Protein AF-A0A972DP31-F1 (afdb_monomer)

Nearest PDB structures (foldseek):
  1gxr-assembly1_B  TM=7.557E-01  e=7.280E-02  Homo sapiens
  7oya-assembly1_g2  TM=6.411E-01  e=2.269E-01  Danio rerio
  7oyc-assembly1_g2  TM=5.310E-01  e=2.575E-01  Xenopus laevis
  7klj-assembly1_A  TM=5.567E-01  e=7.073E-01  Homo sapiens
  9hcj-assembly1_T1  TM=4.764E-01  e=1.033E+00  Dictyostelium discoideum

Secondary structure (DSSP, 8-state):
-PPP----TTTTSPPB-SSS--B-TTS-B----S---B--S-EEEEEE-TTSSEEEEEETTEEEEEESSS-SB-EEESPTTSPPPHHHHS---S--EE-TTSS-EE-

pLDDT: mean 84.82, std 10.3, range [40.78, 95.5]

Solvent-accessible surface area (backbone atoms only — not comparable to full-atom values): 6586 Å² total; per-residue (Å²): 135,81,76,80,79,80,73,55,93,29,63,91,50,73,62,44,82,63,96,77,76,21,27,40,90,80,11,42,75,51,82,82,76,86,80,67,52,62,72,78,83,74,57,55,19,65,29,64,37,91,84,57,52,36,36,38,37,34,35,89,43,34,39,30,43,29,46,58,86,68,34,64,60,48,53,51,42,52,48,90,94,52,77,58,54,66,90,46,60,81,59,88,58,77,38,41,41,56,42,98,84,57,83,45,75,48,96

Foldseek 3Di:
DDDPPPDQCQCVPDQDDDPDFGADPNRHTDDDDDAAADDDPAFQEWEAFPVNQWIWTHHQLKIWIAGPVHRHYTDMPPPPPDDRDPVRNPDDDNYWYADPVNPDIRD

Mean predicted aligned error: 7.48 Å

Radius of gyration: 17.9 Å; Cα contacts (8 Å, |Δi|>4): 176; chains: 1; bounding box: 35×57×36 Å

Sequence (107 aa):
MTSPRRHQPGKDLRPSVGPGRPVLISGRFLTPAGRTALAQSYSWGMAIRADESTAVLLSRGAFQVISTAEPKAADRFPAFGQGTPKWLQDGTYMGCAFSPDSQKLDR

Structure (mmCIF, N/CA/C/O backbone):
data_AF-A0A972DP31-F1
#
_entry.id   AF-A0A972D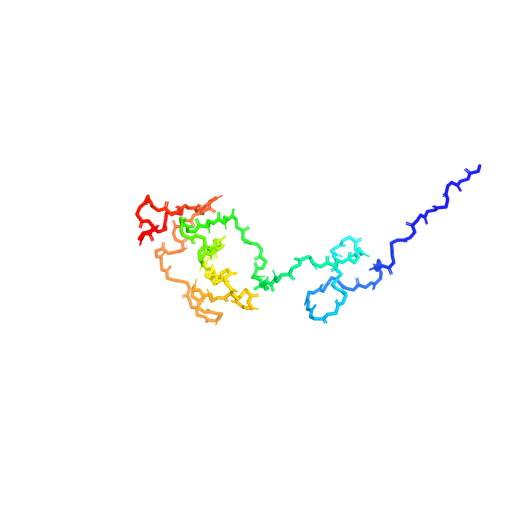P31-F1
#
loop_
_atom_site.group_PDB
_atom_site.id
_atom_site.type_symbol
_atom_site.label_atom_id
_atom_site.label_alt_id
_atom_site.label_comp_id
_atom_site.label_asym_id
_atom_site.label_entity_id
_atom_site.label_seq_id
_atom_site.pdbx_PDB_ins_code
_atom_site.Cartn_x
_atom_site.Cartn_y
_atom_site.Cartn_z
_atom_site.occupancy
_atom_site.B_iso_or_equiv
_atom_site.auth_seq_id
_atom_site.auth_comp_id
_atom_site.auth_asym_id
_atom_site.auth_atom_id
_atom_site.pdbx_PDB_model_num
ATOM 1 N N . MET A 1 1 ? 10.344 40.226 -21.721 1.00 40.78 1 MET A N 1
ATOM 2 C CA . MET A 1 1 ? 11.057 39.642 -20.564 1.00 40.78 1 MET A CA 1
ATOM 3 C C . MET A 1 1 ? 10.467 38.256 -20.308 1.00 40.78 1 MET A C 1
ATOM 5 O O . MET A 1 1 ? 9.397 38.144 -19.728 1.00 40.78 1 MET A O 1
ATOM 9 N N . THR A 1 2 ? 11.058 37.206 -20.880 1.00 47.50 2 THR A N 1
ATOM 10 C CA . THR A 1 2 ? 10.562 35.823 -20.758 1.00 47.50 2 THR A CA 1
ATOM 11 C C . THR A 1 2 ? 10.918 35.271 -19.384 1.00 47.50 2 THR A C 1
ATOM 13 O O . THR A 1 2 ? 12.096 35.205 -19.040 1.00 47.50 2 THR A O 1
ATOM 16 N N . SER A 1 3 ? 9.903 34.892 -18.604 1.00 51.06 3 SER A N 1
ATOM 17 C CA . SER A 1 3 ? 10.073 34.238 -17.302 1.00 51.06 3 SER A CA 1
ATOM 18 C C . SER A 1 3 ? 11.045 33.054 -17.435 1.00 51.06 3 SER A C 1
ATOM 20 O O . SER A 1 3 ? 10.886 32.262 -18.373 1.00 51.06 3 SER A O 1
ATOM 22 N N . PRO A 1 4 ? 12.069 32.919 -16.571 1.00 55.22 4 PRO A N 1
ATOM 23 C CA . PRO A 1 4 ? 13.005 31.812 -16.677 1.00 55.22 4 PRO A CA 1
ATOM 24 C C . PRO A 1 4 ? 12.214 30.518 -16.493 1.00 55.22 4 PRO A C 1
ATOM 26 O O . PRO A 1 4 ? 11.575 30.309 -15.459 1.00 55.22 4 PRO A O 1
ATOM 29 N N . ARG A 1 5 ? 12.213 29.656 -17.519 1.00 60.62 5 ARG A N 1
ATOM 30 C CA . ARG A 1 5 ? 11.592 28.330 -17.438 1.00 60.62 5 ARG A CA 1
ATOM 31 C C . ARG A 1 5 ? 12.236 27.601 -16.263 1.00 60.62 5 ARG A C 1
ATOM 33 O O . ARG A 1 5 ? 13.380 27.169 -16.368 1.00 60.62 5 ARG A O 1
ATOM 40 N N . ARG A 1 6 ? 11.525 27.499 -15.134 1.00 62.69 6 ARG A N 1
ATOM 41 C CA . ARG A 1 6 ? 11.984 26.732 -13.971 1.00 62.69 6 ARG A CA 1
ATOM 42 C C . ARG A 1 6 ? 12.152 25.292 -14.418 1.00 62.69 6 ARG A C 1
ATOM 44 O O . ARG A 1 6 ? 11.174 24.580 -14.636 1.00 62.69 6 ARG A O 1
ATOM 51 N N . HIS A 1 7 ? 13.396 24.886 -14.599 1.00 61.88 7 HIS A N 1
ATOM 52 C CA . HIS A 1 7 ? 13.700 23.514 -14.922 1.00 61.88 7 HIS A CA 1
ATOM 53 C C . HIS A 1 7 ? 13.473 22.652 -13.690 1.00 61.88 7 HIS A C 1
ATOM 55 O O . HIS A 1 7 ? 13.935 22.995 -12.603 1.00 61.88 7 HIS A O 1
ATOM 61 N N . GLN A 1 8 ? 12.729 21.558 -13.838 1.00 72.38 8 GLN A N 1
ATOM 62 C CA . GLN A 1 8 ? 12.558 20.624 -12.736 1.00 72.38 8 GLN A CA 1
ATOM 63 C C . GLN A 1 8 ? 13.883 19.889 -12.495 1.00 72.38 8 GLN A C 1
ATOM 65 O O . GLN A 1 8 ? 14.417 19.319 -13.448 1.00 72.38 8 GLN A O 1
ATOM 70 N N . PRO A 1 9 ? 14.408 19.882 -11.254 1.00 79.94 9 PRO A N 1
ATOM 71 C CA . PRO A 1 9 ? 15.744 19.361 -10.957 1.00 79.94 9 PRO A CA 1
ATOM 72 C C . PRO A 1 9 ? 15.988 17.906 -11.374 1.00 79.94 9 PRO A C 1
ATOM 74 O O . PRO A 1 9 ? 17.129 17.532 -11.609 1.00 79.94 9 PRO A O 1
ATOM 77 N N . GLY A 1 10 ? 14.939 17.084 -11.442 1.00 83.38 10 GLY A N 1
ATOM 78 C CA . GLY A 1 10 ? 15.033 15.669 -11.790 1.00 83.38 10 GLY A CA 1
ATOM 79 C C . GLY A 1 10 ? 14.432 15.306 -13.145 1.00 83.38 10 GLY A C 1
ATOM 80 O O . GLY A 1 10 ? 14.083 14.148 -13.325 1.00 83.38 10 GLY A O 1
ATOM 81 N N . LYS A 1 11 ? 14.251 16.246 -14.084 1.00 83.31 11 LYS A N 1
ATOM 82 C CA . LYS A 1 11 ? 13.591 15.948 -15.375 1.00 83.31 11 LYS A CA 1
ATOM 83 C C . LYS A 1 11 ? 14.310 14.851 -16.196 1.00 83.31 11 LYS A C 1
ATOM 85 O O . LYS A 1 11 ? 13.653 14.149 -16.952 1.00 83.31 11 LYS A O 1
ATOM 90 N N . ASP A 1 12 ? 15.642 14.749 -16.093 1.00 89.06 12 ASP A N 1
ATOM 91 C CA . ASP A 1 12 ? 16.473 13.767 -16.816 1.00 89.06 12 ASP A CA 1
ATOM 92 C C . ASP A 1 12 ? 16.684 12.499 -15.975 1.00 89.06 12 ASP A C 1
ATOM 94 O O . ASP A 1 12 ? 17.318 11.543 -16.420 1.00 89.06 12 ASP A O 1
ATOM 98 N N . LEU A 1 13 ? 16.173 12.486 -14.740 1.00 88.69 13 LEU A N 1
ATOM 99 C CA . LEU A 1 13 ? 16.255 11.342 -13.849 1.00 88.69 13 LEU A CA 1
ATOM 100 C C . LEU A 1 13 ? 15.070 10.412 -14.091 1.00 88.69 13 LEU A C 1
ATOM 102 O O . LEU A 1 13 ? 13.942 10.839 -14.342 1.00 88.69 13 LEU A O 1
ATOM 106 N N . ARG A 1 14 ? 15.322 9.108 -13.972 1.00 89.44 14 ARG A N 1
ATOM 107 C CA . ARG A 1 14 ? 14.256 8.108 -14.030 1.00 89.44 14 ARG A CA 1
ATOM 108 C C . ARG A 1 14 ? 13.405 8.174 -12.757 1.00 89.44 14 ARG A C 1
ATOM 110 O O . ARG A 1 14 ? 13.978 8.335 -11.675 1.00 89.44 14 ARG A O 1
ATOM 117 N N . PRO A 1 15 ? 12.075 7.991 -12.862 1.00 88.94 15 PRO A N 1
ATOM 118 C CA . PRO A 1 15 ? 11.227 7.816 -11.693 1.00 88.94 15 PRO A CA 1
ATOM 119 C C . PRO A 1 15 ? 11.752 6.676 -10.826 1.00 88.94 15 PRO A C 1
ATOM 121 O O . PRO A 1 15 ? 12.095 5.606 -11.333 1.00 88.94 15 PRO A O 1
ATOM 124 N N . SER A 1 16 ? 11.846 6.918 -9.526 1.00 87.62 16 SER A N 1
ATOM 125 C CA . SER A 1 16 ? 12.445 5.974 -8.591 1.00 87.62 16 SER A CA 1
ATOM 126 C C . SER A 1 16 ? 11.841 6.119 -7.205 1.00 87.62 16 SER A C 1
ATOM 128 O O . SER A 1 16 ? 11.471 7.212 -6.767 1.00 87.62 16 SER A O 1
ATOM 130 N N . VAL A 1 17 ? 11.745 4.987 -6.515 1.00 80.75 17 VAL A N 1
ATOM 131 C CA . VAL A 1 17 ? 11.246 4.886 -5.148 1.00 80.75 17 VAL A CA 1
ATOM 132 C C . VAL A 1 17 ? 12.219 4.001 -4.370 1.00 80.75 17 VAL A C 1
ATOM 134 O O . VAL A 1 17 ? 12.593 2.935 -4.851 1.00 80.75 17 VAL A O 1
ATOM 137 N N . GLY A 1 18 ? 12.671 4.457 -3.202 1.00 72.62 18 GLY A N 1
ATOM 138 C CA . GLY A 1 18 ? 13.660 3.749 -2.391 1.00 72.62 18 GLY A CA 1
ATOM 139 C C . GLY A 1 18 ? 14.321 4.651 -1.343 1.00 72.62 18 GLY A C 1
ATOM 140 O O . GLY A 1 18 ? 14.028 5.851 -1.303 1.00 72.62 18 GLY A O 1
ATOM 141 N N . PRO A 1 19 ? 15.201 4.093 -0.492 1.00 64.38 19 PRO A N 1
ATOM 142 C CA . PRO A 1 19 ? 15.963 4.875 0.477 1.00 64.38 19 PRO A CA 1
ATOM 143 C C . PRO A 1 19 ? 16.830 5.912 -0.255 1.00 64.38 19 PRO A C 1
ATOM 145 O 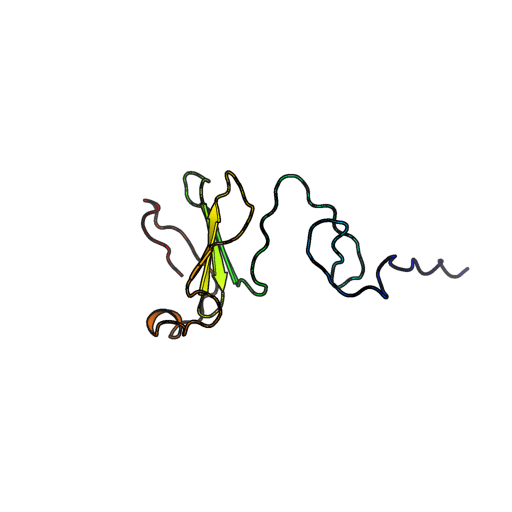O . PRO A 1 1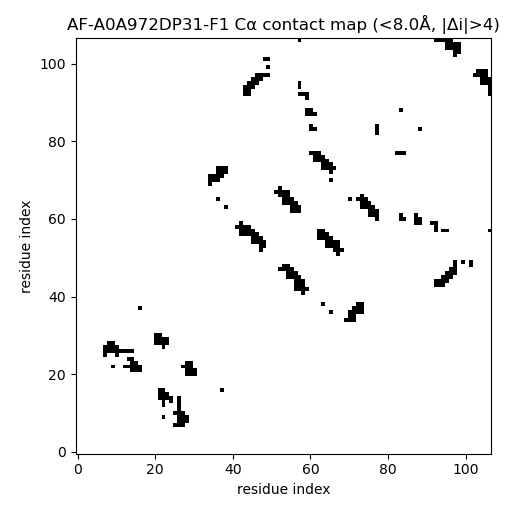9 ? 17.623 5.563 -1.126 1.00 64.38 19 PRO A O 1
ATOM 148 N N . GLY A 1 20 ? 16.643 7.198 0.060 1.00 76.44 20 GLY A N 1
ATOM 149 C CA . GLY A 1 20 ? 17.324 8.312 -0.605 1.00 76.44 20 GLY A CA 1
ATOM 150 C C . GLY A 1 20 ? 16.366 9.433 -1.005 1.00 76.44 20 GLY A C 1
ATOM 151 O O . GLY A 1 20 ? 15.522 9.846 -0.213 1.00 76.44 20 GLY A O 1
ATOM 152 N N . ARG A 1 21 ? 16.515 9.946 -2.232 1.00 84.81 21 ARG A N 1
ATOM 153 C CA . ARG A 1 21 ? 15.722 11.061 -2.774 1.00 84.81 21 ARG A CA 1
ATOM 154 C C . ARG A 1 21 ? 14.796 10.563 -3.899 1.00 84.81 21 ARG A C 1
ATOM 156 O O . ARG A 1 21 ? 15.195 10.646 -5.061 1.00 84.81 21 ARG A O 1
ATOM 163 N N . PRO A 1 22 ? 13.603 10.018 -3.579 1.00 89.00 22 PRO A N 1
ATOM 164 C CA . PRO A 1 22 ? 12.677 9.506 -4.582 1.00 89.00 22 PRO A CA 1
ATOM 165 C C . PRO A 1 22 ? 12.342 10.552 -5.646 1.00 89.00 22 PRO A C 1
ATOM 167 O O . PRO A 1 22 ? 12.205 11.743 -5.344 1.00 89.00 22 PRO A O 1
ATOM 170 N N . VAL A 1 23 ? 12.185 10.090 -6.885 1.00 90.56 23 VAL A N 1
ATOM 171 C CA . VAL A 1 23 ? 11.888 10.923 -8.055 1.00 90.56 23 VAL A CA 1
ATOM 172 C C . VAL A 1 23 ? 10.499 10.570 -8.571 1.00 90.56 23 VAL A C 1
ATOM 174 O O . VAL A 1 23 ? 10.245 9.444 -8.997 1.00 90.56 23 VAL A O 1
ATOM 177 N N . LEU A 1 24 ? 9.590 11.541 -8.547 1.00 88.62 24 LEU A N 1
ATOM 178 C CA . LEU A 1 24 ? 8.255 11.408 -9.126 1.00 88.62 24 LEU A CA 1
ATOM 179 C C . LEU A 1 24 ? 8.320 11.416 -10.657 1.00 88.62 24 LEU A C 1
ATOM 181 O O . LEU A 1 24 ? 9.248 11.969 -11.242 1.00 88.62 24 LEU A O 1
ATOM 185 N N . ILE A 1 25 ? 7.264 10.920 -11.311 1.00 87.81 25 ILE A N 1
ATOM 186 C CA . ILE A 1 25 ? 7.105 10.977 -12.780 1.00 87.81 25 ILE A CA 1
ATOM 187 C C . ILE A 1 25 ? 7.270 12.406 -13.317 1.00 87.81 25 ILE A C 1
ATOM 189 O O . ILE A 1 25 ? 7.785 12.611 -14.409 1.00 87.81 25 ILE A O 1
ATOM 193 N N . SER A 1 26 ? 6.900 13.413 -12.526 1.00 88.62 26 SER A N 1
ATOM 194 C CA . SER A 1 26 ? 7.098 14.815 -12.884 1.00 88.62 26 SER A CA 1
ATOM 195 C C . SER A 1 26 ? 8.532 15.328 -12.654 1.00 88.62 26 SER A C 1
ATOM 197 O O . SER A 1 26 ? 8.690 16.527 -12.465 1.00 88.62 26 SER A O 1
ATOM 199 N N . GLY A 1 27 ? 9.548 14.482 -12.467 1.00 89.50 27 GLY A N 1
ATOM 200 C CA . GLY A 1 27 ? 10.927 14.899 -12.156 1.00 89.50 27 GLY A CA 1
ATOM 201 C C . GLY A 1 27 ? 11.098 15.691 -10.847 1.00 89.50 27 GLY A C 1
ATOM 202 O O . GLY A 1 27 ? 12.131 16.328 -10.632 1.00 89.50 27 GLY A O 1
ATOM 203 N N . ARG A 1 28 ? 10.078 15.709 -9.976 1.00 90.25 28 ARG A N 1
ATOM 204 C CA . ARG A 1 28 ? 10.128 16.349 -8.652 1.00 90.25 28 ARG A CA 1
ATOM 205 C C . ARG A 1 28 ? 10.645 15.351 -7.631 1.00 90.25 28 ARG A C 1
ATOM 207 O O . ARG A 1 28 ? 10.319 14.170 -7.705 1.00 90.25 28 ARG A O 1
ATOM 214 N N . PHE A 1 29 ? 11.391 15.849 -6.655 1.00 90.25 29 PHE A N 1
ATOM 215 C CA . PHE A 1 29 ? 11.808 15.039 -5.522 1.00 90.25 29 PHE A CA 1
ATOM 216 C C . PHE A 1 29 ? 10.693 14.930 -4.489 1.00 90.25 29 PHE A C 1
ATOM 218 O O . PHE A 1 29 ? 9.976 15.901 -4.240 1.00 90.25 29 PHE A O 1
ATOM 225 N N . LEU A 1 30 ? 10.578 13.753 -3.885 1.00 85.69 30 LEU A N 1
ATOM 226 C CA . LEU A 1 30 ? 9.694 13.490 -2.759 1.00 85.69 30 LEU A CA 1
ATOM 227 C C . LEU A 1 30 ? 10.534 13.355 -1.487 1.00 85.69 30 LEU A C 1
ATOM 229 O O . LEU A 1 30 ? 11.499 12.596 -1.462 1.00 85.69 30 LEU A O 1
ATOM 233 N N . THR A 1 31 ? 10.127 14.051 -0.429 1.00 86.19 31 THR A N 1
ATOM 234 C CA . THR A 1 31 ? 10.605 13.804 0.935 1.00 86.19 31 THR A CA 1
ATOM 235 C C . THR A 1 31 ? 9.415 13.287 1.733 1.00 86.19 31 THR A C 1
ATOM 237 O O . THR A 1 31 ? 8.545 14.087 2.082 1.00 86.19 31 THR A O 1
ATOM 240 N N . PRO A 1 32 ? 9.310 11.971 1.968 1.00 81.69 32 PRO A N 1
ATOM 241 C CA . PRO A 1 32 ? 8.201 11.438 2.738 1.00 81.69 32 PRO A CA 1
ATOM 242 C C . PRO A 1 32 ? 8.238 11.941 4.183 1.00 81.69 32 PRO A C 1
ATOM 244 O O . PRO A 1 32 ? 9.304 12.023 4.791 1.00 81.69 32 PRO A O 1
ATOM 247 N N . ALA A 1 33 ? 7.071 12.272 4.729 1.00 83.75 33 ALA A N 1
ATOM 248 C CA . ALA A 1 33 ? 6.924 12.582 6.143 1.00 83.75 33 ALA A CA 1
ATOM 249 C C . ALA A 1 33 ? 6.617 11.297 6.924 1.00 83.75 33 ALA A C 1
ATOM 251 O O . ALA A 1 33 ? 5.780 10.497 6.506 1.00 83.75 33 ALA A O 1
ATOM 252 N N . GLY A 1 34 ? 7.270 11.115 8.071 1.00 85.94 34 GLY A N 1
ATOM 253 C CA . GLY A 1 34 ? 7.043 9.960 8.936 1.00 85.94 34 GLY A CA 1
ATOM 254 C C . GLY A 1 34 ? 7.574 8.649 8.353 1.00 85.94 34 GLY A C 1
ATOM 255 O O . GLY A 1 34 ? 8.662 8.594 7.782 1.00 85.94 34 GLY A O 1
ATOM 256 N N . ARG A 1 35 ? 6.814 7.571 8.563 1.00 84.62 35 ARG A N 1
ATOM 257 C CA . ARG A 1 35 ? 7.169 6.206 8.156 1.00 84.62 35 ARG A CA 1
ATOM 258 C C . ARG A 1 35 ? 6.382 5.827 6.908 1.00 84.62 35 ARG A C 1
ATOM 260 O O . ARG A 1 35 ? 5.188 6.098 6.835 1.00 84.62 35 ARG A O 1
ATOM 267 N N . THR A 1 36 ? 7.037 5.171 5.955 1.00 84.62 36 THR A N 1
ATOM 268 C CA . THR A 1 36 ? 6.427 4.801 4.673 1.00 84.62 36 THR A CA 1
ATOM 269 C C . THR A 1 36 ? 6.696 3.356 4.301 1.00 84.62 36 THR A C 1
ATOM 271 O O . THR A 1 36 ? 7.852 2.939 4.302 1.00 84.62 36 THR A O 1
ATOM 274 N N . ALA A 1 37 ? 5.655 2.654 3.858 1.00 85.88 37 ALA A N 1
ATOM 275 C CA . ALA A 1 37 ? 5.782 1.368 3.184 1.00 85.88 37 ALA A CA 1
ATOM 276 C C . ALA A 1 37 ? 5.806 1.556 1.664 1.00 85.88 37 ALA A C 1
ATOM 278 O O . ALA A 1 37 ? 5.106 2.410 1.115 1.00 85.88 37 ALA A O 1
ATOM 279 N N . LEU A 1 38 ? 6.583 0.717 0.981 1.00 84.75 38 LEU A N 1
ATOM 280 C CA . LEU A 1 38 ? 6.478 0.573 -0.466 1.00 84.75 38 LEU A CA 1
ATOM 281 C C . LEU A 1 38 ? 5.354 -0.404 -0.800 1.00 84.75 38 LEU A C 1
ATOM 283 O O . LEU A 1 38 ? 5.243 -1.463 -0.185 1.00 84.75 38 LEU A O 1
ATOM 287 N N . ALA A 1 39 ? 4.550 -0.046 -1.795 1.00 86.56 39 ALA A N 1
ATOM 288 C CA . ALA A 1 39 ? 3.461 -0.866 -2.297 1.00 86.56 39 ALA A CA 1
ATOM 289 C C . ALA A 1 39 ? 3.549 -1.000 -3.818 1.00 86.56 39 ALA A C 1
ATOM 291 O O . ALA A 1 39 ? 4.099 -0.139 -4.511 1.00 86.56 39 ALA A O 1
ATOM 292 N N . GLN A 1 40 ? 2.969 -2.074 -4.345 1.00 84.56 40 GLN A N 1
ATOM 293 C CA . GLN A 1 40 ? 2.784 -2.261 -5.776 1.00 84.56 40 GLN A CA 1
ATOM 294 C C . GLN A 1 40 ? 2.009 -1.076 -6.376 1.00 84.56 40 GLN A C 1
ATOM 296 O O . GLN A 1 40 ? 1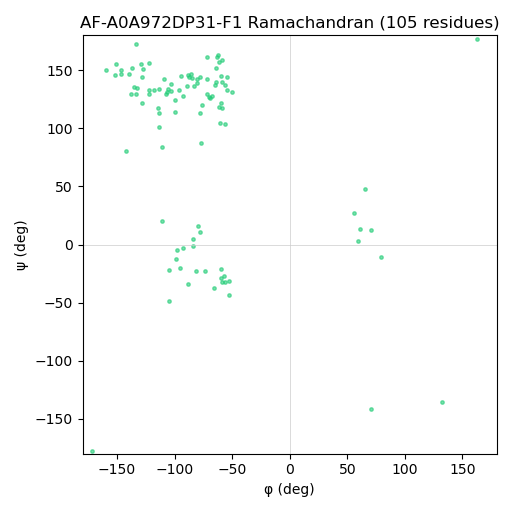.000 -0.622 -5.827 1.00 84.56 40 GLN A O 1
ATOM 301 N N . SER A 1 41 ? 2.457 -0.606 -7.540 1.00 80.94 41 SER A N 1
ATOM 302 C CA . SER A 1 41 ? 1.722 0.379 -8.334 1.00 80.94 41 SER A CA 1
ATOM 303 C C . SER A 1 41 ? 0.352 -0.155 -8.779 1.00 80.94 41 SER A C 1
ATOM 305 O O . SER A 1 41 ? 0.155 -1.366 -8.898 1.00 80.94 41 SER A O 1
ATOM 307 N N . TYR A 1 42 ? -0.569 0.767 -9.082 1.00 82.94 42 TYR A N 1
ATOM 308 C CA . TYR A 1 42 ? -1.933 0.487 -9.561 1.00 82.94 42 TYR A CA 1
ATOM 309 C C . TYR A 1 42 ? -2.843 -0.229 -8.547 1.00 82.94 42 TYR A C 1
ATOM 311 O O . TYR A 1 42 ? -3.538 -1.187 -8.882 1.00 82.94 42 TYR A O 1
ATOM 319 N N . SER A 1 43 ? -2.864 0.268 -7.309 1.00 88.44 43 SER A N 1
ATOM 320 C CA . SER A 1 43 ? -3.947 -0.045 -6.367 1.00 88.44 43 SER A CA 1
ATOM 321 C C . SER A 1 43 ? -5.167 0.838 -6.666 1.00 88.44 43 SER A C 1
ATOM 323 O O . SER A 1 43 ? -5.010 2.023 -6.959 1.00 88.44 43 SER A O 1
ATOM 325 N N . TRP A 1 44 ? -6.366 0.262 -6.609 1.00 87.69 44 TRP A N 1
ATOM 326 C CA . TRP A 1 44 ? -7.645 0.933 -6.875 1.00 87.69 44 TRP A CA 1
ATOM 327 C C . TRP A 1 44 ? -8.440 1.240 -5.608 1.00 87.69 44 TRP A C 1
ATOM 329 O O . TRP A 1 44 ? -9.268 2.142 -5.617 1.00 87.69 44 TRP A O 1
ATOM 339 N N . GLY A 1 45 ? -8.167 0.527 -4.515 1.00 91.00 45 GLY A N 1
ATOM 340 C CA . GLY A 1 45 ? -8.818 0.740 -3.228 1.00 91.00 45 GLY A CA 1
ATOM 341 C C . GLY A 1 45 ? -7.825 0.697 -2.077 1.00 91.00 45 GLY A C 1
ATOM 342 O O . GLY A 1 45 ? -6.804 0.011 -2.154 1.00 91.00 45 GLY A O 1
ATOM 343 N N . MET A 1 46 ? -8.155 1.419 -1.010 1.00 94.38 46 MET A N 1
ATOM 344 C CA . MET A 1 46 ? -7.488 1.325 0.281 1.00 94.38 46 MET A CA 1
ATOM 345 C C . MET A 1 46 ? -8.539 1.294 1.386 1.00 94.38 46 MET A C 1
ATOM 347 O O . MET A 1 46 ? -9.456 2.112 1.373 1.00 94.38 46 MET A O 1
ATOM 351 N N . ALA A 1 47 ? -8.367 0.396 2.349 1.00 95.50 47 ALA A N 1
ATOM 352 C CA . ALA A 1 47 ? -9.152 0.356 3.575 1.00 95.50 47 ALA A CA 1
ATOM 353 C C . ALA A 1 47 ? -8.213 0.317 4.782 1.00 95.50 47 ALA A C 1
ATOM 355 O O . ALA A 1 47 ? -7.158 -0.316 4.731 1.00 95.50 47 ALA A O 1
ATOM 356 N N . ILE A 1 48 ? -8.602 0.978 5.868 1.00 94.19 48 ILE A N 1
ATOM 357 C CA . ILE A 1 48 ? -7.906 0.923 7.157 1.00 94.19 48 ILE A CA 1
ATOM 358 C C . ILE A 1 48 ? -8.839 0.223 8.140 1.00 94.19 48 ILE A C 1
ATOM 360 O O . ILE A 1 48 ? -10.039 0.500 8.166 1.00 94.19 48 ILE A O 1
ATOM 364 N N . ARG A 1 49 ? -8.294 -0.723 8.903 1.00 94.50 49 ARG A N 1
ATOM 365 C CA . ARG A 1 49 ? -9.030 -1.452 9.935 1.00 94.50 49 ARG A CA 1
ATOM 366 C C . ARG A 1 49 ? -9.482 -0.489 11.035 1.00 94.50 49 ARG A C 1
ATOM 368 O O . ARG A 1 49 ? -8.806 0.501 11.288 1.00 94.50 49 ARG A O 1
ATOM 375 N N . ALA A 1 50 ? -10.588 -0.783 11.718 1.00 93.75 50 ALA A N 1
ATOM 376 C CA . ALA A 1 50 ? -11.134 0.107 12.750 1.00 93.75 50 ALA A CA 1
ATOM 377 C C . ALA A 1 50 ? -10.163 0.389 13.916 1.00 93.75 50 ALA A C 1
ATOM 379 O O . ALA A 1 50 ? -10.228 1.452 14.520 1.00 93.75 50 ALA A O 1
ATOM 380 N N . ASP A 1 51 ? -9.258 -0.548 14.215 1.00 94.44 51 ASP A N 1
ATOM 381 C CA . ASP A 1 51 ? -8.201 -0.399 15.227 1.00 94.44 51 ASP A CA 1
ATOM 382 C C . ASP A 1 51 ? -6.943 0.322 14.707 1.00 94.44 51 ASP A C 1
ATOM 384 O O . ASP A 1 51 ? -5.928 0.375 15.397 1.00 94.44 51 ASP A O 1
ATOM 388 N N . GLU A 1 52 ? -6.990 0.807 13.464 1.00 93.75 52 GLU A N 1
ATOM 389 C CA . GLU A 1 52 ? -5.921 1.491 12.738 1.00 93.75 52 GLU A CA 1
ATOM 390 C C . GLU A 1 52 ? -4.633 0.684 12.559 1.00 93.75 52 GLU A C 1
ATOM 392 O O . GLU A 1 52 ? -3.692 1.189 11.958 1.00 93.75 52 GLU A O 1
ATOM 397 N N . SER A 1 53 ? -4.573 -0.573 13.006 1.00 93.50 53 SER A N 1
ATOM 398 C CA . SER A 1 53 ? -3.355 -1.396 13.017 1.00 93.50 53 SER A CA 1
ATOM 399 C C . SER A 1 53 ? -2.938 -1.886 11.630 1.00 93.50 53 SER A C 1
ATOM 401 O O . SER A 1 53 ? -1.779 -2.237 11.399 1.00 93.50 53 SER A O 1
ATOM 403 N N . THR A 1 54 ? -3.902 -1.939 10.710 1.00 94.12 54 THR A N 1
ATOM 404 C CA . THR A 1 54 ? -3.766 -2.596 9.414 1.00 94.12 54 THR A CA 1
ATOM 405 C C . THR A 1 54 ? -4.382 -1.742 8.318 1.00 94.12 54 THR A C 1
ATOM 407 O O . THR A 1 54 ? -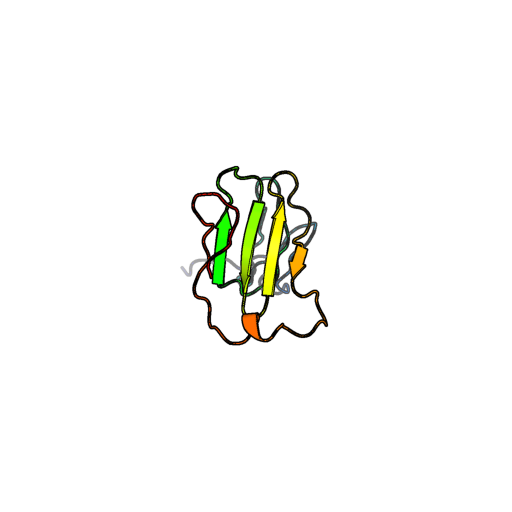5.543 -1.344 8.408 1.00 94.12 54 THR A O 1
ATOM 410 N N . ALA A 1 55 ? -3.625 -1.519 7.250 1.00 94.88 55 ALA A N 1
ATOM 411 C CA . ALA A 1 55 ? -4.132 -1.005 5.988 1.00 94.88 55 ALA A CA 1
ATOM 412 C C . ALA A 1 55 ? -4.107 -2.116 4.933 1.00 94.88 55 ALA A C 1
ATOM 414 O O . ALA A 1 55 ? -3.171 -2.914 4.882 1.00 94.88 55 ALA A O 1
ATOM 415 N N . VAL A 1 56 ? -5.120 -2.157 4.074 1.00 95.06 56 VAL A N 1
ATOM 416 C CA . VAL A 1 56 ? -5.153 -3.036 2.906 1.00 95.06 56 VAL A CA 1
ATOM 417 C C . VAL A 1 56 ? -5.223 -2.194 1.649 1.00 95.06 56 VAL A C 1
ATOM 419 O O . VAL A 1 56 ? -6.031 -1.273 1.564 1.00 95.06 56 VAL A O 1
ATOM 422 N N . LEU A 1 57 ? -4.388 -2.528 0.670 1.00 94.19 57 LEU A N 1
ATOM 423 C CA . LEU A 1 57 ? -4.454 -1.995 -0.684 1.00 94.19 57 LEU A CA 1
ATOM 424 C C . LEU A 1 57 ? -4.965 -3.077 -1.624 1.00 94.19 57 LEU A C 1
ATOM 426 O O . LEU A 1 57 ? -4.421 -4.182 -1.655 1.00 94.19 57 LEU A O 1
ATOM 430 N N . LEU A 1 58 ? -5.972 -2.751 -2.424 1.00 92.19 58 LEU A N 1
ATOM 431 C CA . LEU A 1 58 ? -6.542 -3.663 -3.404 1.00 92.19 58 LEU A CA 1
ATOM 432 C C . LEU A 1 58 ? -6.105 -3.277 -4.816 1.00 92.19 58 LEU A C 1
ATOM 434 O O . LEU A 1 58 ? -6.178 -2.115 -5.208 1.00 92.19 58 LEU A O 1
ATOM 438 N N . SER A 1 59 ? -5.682 -4.267 -5.592 1.00 89.44 59 SER A N 1
ATOM 439 C CA . SER A 1 59 ? -5.316 -4.146 -7.004 1.00 89.44 59 SER A CA 1
ATOM 440 C C . SER A 1 59 ? -5.962 -5.276 -7.806 1.00 89.44 59 SER A C 1
ATOM 442 O O . SER A 1 59 ? -6.546 -6.207 -7.242 1.00 89.44 59 SER A O 1
ATOM 444 N N . ARG A 1 60 ? -5.855 -5.236 -9.138 1.00 86.50 60 ARG A N 1
ATOM 445 C CA . ARG A 1 60 ? -6.359 -6.334 -9.971 1.00 86.50 60 ARG A CA 1
ATOM 446 C C . ARG A 1 60 ? -5.681 -7.646 -9.593 1.00 86.50 60 ARG A C 1
ATOM 448 O O . ARG A 1 60 ? -4.475 -7.798 -9.779 1.00 86.50 60 ARG A O 1
ATOM 455 N N . GLY A 1 61 ? -6.464 -8.612 -9.128 1.00 87.94 61 GLY A N 1
ATOM 456 C CA . GLY A 1 61 ? -5.956 -9.954 -8.882 1.00 87.94 61 GLY A CA 1
ATOM 457 C C . GLY A 1 61 ? -5.002 -10.078 -7.689 1.00 87.94 61 GLY A C 1
ATOM 458 O O . GLY A 1 61 ? -4.328 -11.104 -7.583 1.00 87.94 61 GLY A O 1
ATOM 459 N N . ALA A 1 62 ? -4.900 -9.057 -6.830 1.00 90.62 62 ALA A N 1
ATOM 460 C CA . ALA A 1 62 ? -4.069 -9.092 -5.631 1.00 90.62 62 ALA A CA 1
ATOM 461 C C . ALA A 1 62 ? -4.492 -8.044 -4.598 1.00 90.62 62 ALA A C 1
ATOM 463 O O . ALA A 1 62 ? -4.919 -6.945 -4.953 1.00 90.62 62 ALA A O 1
ATOM 464 N N . PHE A 1 63 ? -4.269 -8.343 -3.325 1.00 92.44 63 PHE A N 1
ATOM 465 C CA . PHE A 1 63 ? -4.294 -7.360 -2.248 1.00 92.44 63 PHE A CA 1
ATOM 466 C C . PHE A 1 63 ? -2.961 -7.355 -1.504 1.00 92.44 63 PHE A C 1
ATOM 468 O O . PHE A 1 63 ? -2.203 -8.324 -1.531 1.00 92.44 63 PHE A O 1
ATOM 475 N N . GLN A 1 64 ? -2.665 -6.230 -0.872 1.00 94.06 64 GLN A N 1
ATOM 476 C CA . GLN A 1 64 ? -1.482 -6.022 -0.054 1.00 94.06 64 GLN A CA 1
ATOM 477 C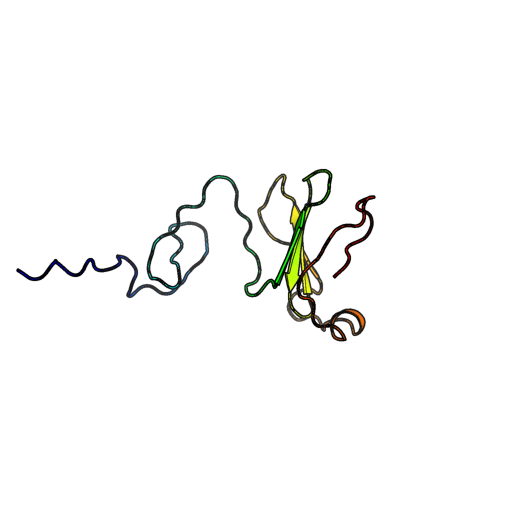 C . GLN A 1 64 ? -1.919 -5.621 1.349 1.00 94.06 64 GLN A C 1
ATOM 479 O O . GLN A 1 64 ? -2.722 -4.703 1.488 1.00 94.06 64 GLN A O 1
ATOM 484 N N . VAL A 1 65 ? -1.386 -6.284 2.366 1.00 93.88 65 VAL A N 1
ATOM 485 C CA . VAL A 1 65 ? -1.638 -6.002 3.780 1.00 93.88 65 VAL A CA 1
ATOM 486 C C . VAL A 1 65 ? -0.432 -5.262 4.348 1.00 93.88 65 VAL A C 1
ATOM 488 O O . VAL A 1 65 ? 0.711 -5.646 4.116 1.00 93.88 65 VAL A O 1
ATOM 491 N N . ILE A 1 66 ? -0.679 -4.170 5.062 1.00 94.19 66 ILE A N 1
ATOM 492 C CA . ILE A 1 66 ? 0.353 -3.299 5.622 1.00 94.19 66 ILE A CA 1
ATOM 493 C C . ILE A 1 66 ? 0.064 -3.110 7.107 1.00 94.19 66 ILE A C 1
ATOM 495 O O . ILE A 1 66 ? -0.989 -2.586 7.469 1.00 94.19 66 ILE A O 1
ATOM 499 N N . SER A 1 67 ? 1.020 -3.476 7.962 1.00 92.88 67 SER A N 1
ATOM 500 C CA . SER A 1 67 ? 1.017 -3.042 9.362 1.00 92.88 67 SER A CA 1
ATOM 501 C C . SER A 1 67 ? 1.305 -1.543 9.433 1.00 92.88 67 SER A C 1
ATOM 503 O O . SER A 1 67 ? 2.314 -1.068 8.907 1.00 92.88 67 SER A O 1
ATOM 505 N N . THR A 1 68 ? 0.434 -0.783 10.088 1.00 92.06 68 THR A N 1
ATOM 506 C CA . THR A 1 68 ? 0.600 0.672 10.256 1.00 92.06 68 THR A CA 1
ATOM 507 C C . THR A 1 68 ? 1.545 1.015 11.408 1.00 92.06 68 THR A C 1
ATOM 509 O O . THR A 1 68 ? 2.152 2.090 11.418 1.00 92.06 68 THR A O 1
ATOM 512 N N . ALA A 1 69 ? 1.716 0.088 12.358 1.00 89.00 69 ALA A N 1
ATOM 513 C CA . ALA A 1 69 ? 2.631 0.239 13.480 1.00 89.00 69 ALA A CA 1
ATOM 514 C C . ALA A 1 69 ? 4.087 0.274 13.007 1.00 89.00 69 ALA A C 1
ATOM 516 O O . ALA A 1 69 ? 4.867 1.059 13.535 1.00 89.00 69 ALA A O 1
ATOM 517 N N . GLU A 1 70 ? 4.448 -0.514 11.990 1.00 84.69 70 GLU A N 1
ATOM 518 C CA . GLU A 1 70 ? 5.767 -0.501 11.348 1.00 84.69 70 GLU A CA 1
ATOM 519 C C . GLU A 1 70 ? 5.644 -0.718 9.831 1.00 84.69 70 GLU A C 1
ATOM 521 O O . GLU A 1 70 ? 5.870 -1.824 9.332 1.00 84.69 70 GLU A O 1
ATOM 526 N N . PRO A 1 71 ? 5.316 0.334 9.064 1.00 81.38 71 PRO A N 1
ATOM 527 C CA . PRO A 1 71 ? 5.092 0.210 7.633 1.00 81.38 71 PRO A CA 1
ATOM 528 C C . PRO A 1 71 ? 6.447 0.099 6.923 1.00 81.38 71 PRO A C 1
ATOM 530 O O . PRO A 1 71 ? 7.040 1.104 6.542 1.00 81.38 71 PRO A O 1
ATOM 533 N N . LYS A 1 72 ? 6.973 -1.125 6.804 1.00 75.25 72 LYS A N 1
ATOM 534 C CA . LYS A 1 72 ? 8.262 -1.428 6.150 1.00 75.25 72 LYS A CA 1
ATOM 535 C C . LYS A 1 72 ? 8.075 -2.063 4.773 1.00 75.25 72 LYS A C 1
ATOM 537 O O . LYS A 1 72 ? 8.676 -1.610 3.802 1.00 75.25 72 LYS A O 1
ATOM 542 N N . ALA A 1 73 ? 7.224 -3.080 4.679 1.00 78.62 73 ALA A N 1
ATOM 543 C CA . ALA A 1 73 ? 6.895 -3.773 3.440 1.00 78.62 73 ALA A CA 1
ATOM 544 C C . ALA A 1 73 ? 5.438 -4.235 3.482 1.00 78.62 73 ALA A C 1
ATOM 546 O O . ALA A 1 73 ? 4.901 -4.488 4.560 1.00 78.62 73 ALA A O 1
ATOM 547 N N . ALA A 1 74 ? 4.807 -4.302 2.314 1.00 86.50 74 ALA A N 1
ATOM 548 C CA . ALA A 1 74 ? 3.448 -4.792 2.190 1.00 86.50 74 ALA A CA 1
ATOM 549 C C . ALA A 1 74 ? 3.452 -6.297 1.891 1.00 86.50 74 ALA A C 1
ATOM 551 O O . ALA A 1 74 ? 4.092 -6.740 0.933 1.00 86.50 74 ALA A O 1
ATOM 552 N N . ASP A 1 75 ? 2.708 -7.070 2.677 1.00 91.31 75 ASP A N 1
ATOM 553 C CA . ASP A 1 75 ? 2.505 -8.493 2.435 1.00 91.31 75 ASP A CA 1
ATOM 554 C C . ASP A 1 75 ? 1.476 -8.668 1.326 1.00 91.31 75 ASP A C 1
ATOM 556 O O . ASP A 1 75 ? 0.304 -8.319 1.470 1.00 91.31 75 ASP A O 1
ATOM 560 N N . ARG A 1 76 ? 1.915 -9.186 0.180 1.00 91.81 76 ARG A N 1
ATOM 561 C CA . ARG A 1 76 ? 1.067 -9.339 -1.003 1.00 91.81 76 ARG A CA 1
ATOM 562 C C . ARG A 1 76 ? 0.480 -10.742 -1.084 1.00 91.81 76 ARG A C 1
ATOM 564 O O . ARG A 1 76 ? 1.216 -11.725 -1.042 1.00 91.81 76 ARG A O 1
ATOM 571 N N . PHE A 1 77 ? -0.821 -10.822 -1.345 1.00 90.94 77 PHE A N 1
ATOM 572 C CA . PHE A 1 77 ? -1.491 -12.051 -1.748 1.00 90.94 77 PHE A CA 1
ATOM 573 C C . PHE A 1 77 ? -2.190 -11.885 -3.110 1.00 90.94 77 PHE A C 1
ATOM 575 O O . PHE A 1 77 ? -2.931 -10.918 -3.301 1.00 90.94 77 PHE A O 1
ATOM 582 N N . PRO A 1 78 ? -2.023 -12.836 -4.046 1.00 92.00 78 PRO A N 1
ATOM 583 C CA . PRO A 1 78 ? -1.013 -13.900 -4.025 1.00 92.00 78 PRO A CA 1
ATOM 584 C C . PRO A 1 78 ? 0.405 -13.304 -4.064 1.00 92.00 78 PRO A C 1
ATOM 586 O O . PRO A 1 78 ? 0.582 -12.138 -4.426 1.00 92.00 78 PRO A O 1
ATOM 589 N N . ALA A 1 79 ? 1.433 -14.077 -3.715 1.00 91.69 79 ALA A N 1
ATOM 590 C CA . ALA A 1 79 ? 2.807 -13.591 -3.847 1.00 91.69 79 ALA A CA 1
ATOM 591 C C . ALA A 1 79 ? 3.152 -13.323 -5.328 1.00 91.69 79 ALA A C 1
ATOM 593 O O . ALA A 1 79 ? 2.481 -13.805 -6.245 1.00 91.69 79 ALA A O 1
ATOM 594 N N . PHE A 1 80 ? 4.193 -12.533 -5.597 1.00 87.06 80 PHE A N 1
ATOM 595 C CA . PHE A 1 80 ? 4.656 -12.354 -6.976 1.00 87.06 80 PHE A CA 1
ATOM 596 C C . PHE A 1 80 ? 5.053 -13.701 -7.599 1.00 87.06 80 PHE A C 1
ATOM 598 O O . PHE A 1 80 ? 5.635 -14.555 -6.936 1.00 87.06 80 PHE A O 1
ATOM 605 N N . GLY A 1 81 ? 4.707 -13.898 -8.873 1.00 88.38 81 GLY A N 1
ATOM 606 C CA . GLY A 1 81 ? 4.936 -15.157 -9.590 1.00 88.38 81 GLY A CA 1
ATOM 607 C C . GLY A 1 81 ? 3.919 -16.264 -9.291 1.00 88.38 81 GLY A C 1
ATOM 608 O O . GLY A 1 81 ? 3.878 -17.250 -10.021 1.00 88.38 81 GLY A O 1
ATOM 609 N N . GLN A 1 82 ? 3.060 -16.105 -8.279 1.00 91.50 82 GLN A N 1
ATOM 610 C CA . GLN A 1 82 ? 1.951 -17.026 -8.043 1.00 91.50 82 GLN A CA 1
ATOM 611 C C . GLN A 1 82 ? 0.727 -16.648 -8.883 1.00 91.50 82 GLN A C 1
ATOM 613 O O . GLN A 1 82 ? 0.420 -15.471 -9.083 1.00 91.50 82 GLN A O 1
ATOM 618 N N . GLY A 1 83 ? 0.015 -17.669 -9.364 1.00 88.38 83 GLY A N 1
ATOM 619 C CA . GLY A 1 83 ? -1.231 -17.487 -10.101 1.00 88.38 83 GLY A CA 1
ATOM 620 C C . GLY A 1 83 ? -2.322 -16.880 -9.220 1.00 88.38 83 GLY A C 1
ATOM 621 O O . GLY A 1 83 ? -2.506 -17.279 -8.070 1.00 88.38 83 GLY A O 1
ATOM 622 N N . THR A 1 84 ? -3.070 -15.924 -9.767 1.00 88.44 84 THR A N 1
ATOM 623 C CA . THR A 1 84 ? -4.217 -15.339 -9.070 1.00 88.44 84 THR A CA 1
ATOM 624 C C . THR A 1 84 ? -5.338 -16.372 -8.921 1.00 88.44 84 THR A C 1
ATOM 626 O O . THR A 1 84 ? -5.760 -16.947 -9.928 1.00 88.44 84 THR A O 1
ATOM 629 N N . PRO A 1 85 ? -5.873 -16.601 -7.708 1.00 89.06 85 PRO A N 1
ATOM 630 C CA . PRO A 1 85 ? -7.013 -17.490 -7.515 1.00 89.06 85 PRO A CA 1
ATOM 631 C C . PRO A 1 85 ? -8.241 -17.022 -8.298 1.00 89.06 85 PRO A C 1
ATOM 633 O O . PRO A 1 85 ? -8.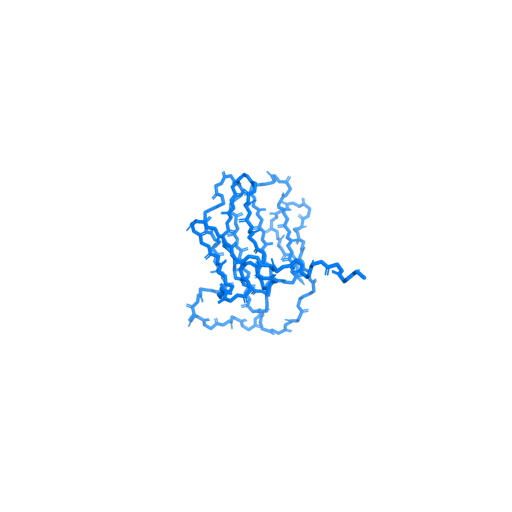502 -15.824 -8.378 1.00 89.06 85 PRO A O 1
ATOM 636 N N . LYS A 1 86 ? -9.044 -17.960 -8.813 1.00 87.94 86 LYS A N 1
ATOM 637 C CA . LYS A 1 86 ? -10.219 -17.653 -9.649 1.00 87.94 86 LYS A CA 1
ATOM 638 C C . LYS A 1 86 ? -11.182 -16.648 -9.001 1.00 87.94 86 LYS A C 1
ATOM 640 O O . LYS A 1 86 ? -11.563 -15.665 -9.624 1.00 87.94 86 LYS A O 1
ATOM 645 N N . TRP A 1 87 ? -11.468 -16.812 -7.708 1.00 84.69 87 TRP A N 1
ATOM 646 C CA . TRP A 1 87 ? -12.336 -15.901 -6.952 1.00 84.69 87 TRP A CA 1
ATOM 647 C C . TRP A 1 87 ? -11.831 -14.450 -6.905 1.00 84.69 87 TRP A C 1
ATOM 649 O O . TRP A 1 87 ? -12.623 -13.545 -6.647 1.00 84.69 87 TRP A O 1
ATOM 659 N N . LEU A 1 88 ? -10.535 -14.217 -7.138 1.00 85.12 88 LEU A N 1
ATOM 660 C CA . LEU A 1 88 ? -9.894 -12.902 -7.196 1.00 85.12 88 LEU A CA 1
ATOM 661 C C . LEU A 1 88 ? -9.702 -12.392 -8.638 1.00 85.12 88 LEU A C 1
ATOM 663 O O . LEU A 1 88 ? -9.400 -11.216 -8.825 1.00 85.12 88 LEU A O 1
ATOM 667 N N . GLN A 1 89 ? -9.884 -13.252 -9.646 1.00 81.00 89 GLN A N 1
ATOM 668 C CA . GLN A 1 89 ? -9.847 -12.884 -11.066 1.00 81.00 89 GLN A CA 1
ATOM 669 C C . GLN A 1 89 ? -11.208 -12.440 -11.606 1.00 81.00 89 GLN A C 1
ATOM 671 O O . GLN A 1 89 ? -11.260 -11.562 -12.465 1.00 81.00 89 GLN A O 1
ATOM 676 N N . ASP A 1 90 ? -12.292 -13.033 -11.104 1.00 79.25 90 ASP A N 1
ATOM 677 C CA . ASP A 1 90 ? -13.632 -12.910 -11.692 1.00 79.25 90 ASP A CA 1
ATOM 678 C C . ASP A 1 90 ? -14.341 -11.571 -11.372 1.00 79.25 90 ASP A C 1
ATOM 680 O O . ASP A 1 90 ? -15.529 -11.419 -11.647 1.00 79.25 90 ASP A O 1
ATOM 684 N N . GLY A 1 91 ? -13.641 -10.580 -10.803 1.00 69.25 91 GLY A N 1
ATOM 685 C CA . GLY A 1 91 ? -14.205 -9.267 -10.478 1.00 69.25 91 GLY A CA 1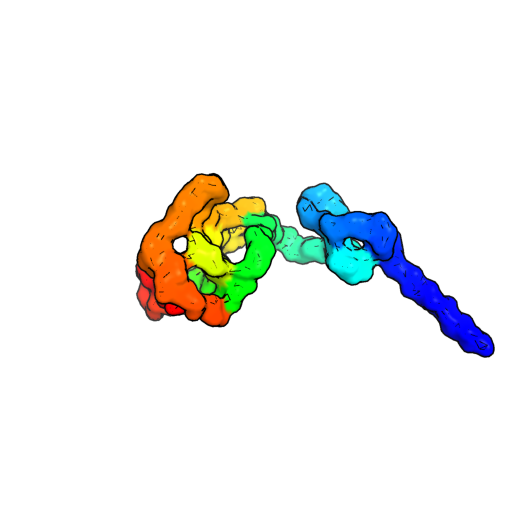
ATOM 686 C C . GLY A 1 91 ? -13.266 -8.098 -10.773 1.00 69.25 91 GLY A C 1
ATOM 687 O O . GLY A 1 91 ? -12.045 -8.194 -10.637 1.00 69.25 91 GLY A O 1
ATOM 688 N N . THR A 1 92 ? -13.864 -6.970 -11.160 1.00 68.62 92 THR A N 1
ATOM 689 C CA . THR A 1 92 ? -13.197 -5.665 -11.219 1.00 68.62 92 THR A CA 1
ATOM 690 C C . THR A 1 92 ? -13.586 -4.890 -9.971 1.00 68.62 92 THR A C 1
ATOM 692 O O . THR A 1 92 ? -14.753 -4.547 -9.799 1.00 68.62 92 THR A O 1
ATOM 695 N N . TYR A 1 93 ? -12.614 -4.628 -9.106 1.00 78.75 93 TYR A N 1
ATOM 696 C CA . TYR A 1 93 ? -12.840 -3.971 -7.823 1.00 78.75 93 TYR A CA 1
ATOM 697 C C . TYR A 1 93 ? -12.487 -2.491 -7.932 1.00 78.75 93 TYR A C 1
ATOM 699 O O . TYR A 1 93 ? -11.372 -2.146 -8.324 1.00 78.75 93 TYR A O 1
ATOM 707 N N . MET A 1 94 ? -13.433 -1.619 -7.593 1.00 78.56 94 MET A N 1
ATOM 708 C CA . MET A 1 94 ? -13.240 -0.162 -7.618 1.00 78.56 94 MET A CA 1
ATOM 709 C C . MET A 1 94 ? -12.898 0.413 -6.238 1.00 78.56 94 MET A C 1
ATOM 711 O O . MET A 1 94 ? -12.622 1.603 -6.122 1.00 78.56 94 MET A O 1
ATOM 715 N N . GLY A 1 95 ? -12.914 -0.416 -5.194 1.00 86.75 95 GLY A N 1
ATOM 716 C CA . GLY A 1 95 ? -12.642 -0.017 -3.820 1.00 86.75 95 GLY A CA 1
ATOM 717 C C . GLY A 1 95 ? -12.533 -1.232 -2.904 1.00 86.75 95 GLY A C 1
ATOM 718 O O . GLY A 1 95 ? -12.599 -2.365 -3.361 1.00 86.75 95 GLY A O 1
ATOM 719 N N . CYS A 1 96 ? -12.332 -0.997 -1.612 1.00 91.00 96 CYS A N 1
ATOM 720 C CA . CYS A 1 96 ? -12.477 -2.034 -0.595 1.00 91.00 96 CYS A CA 1
ATOM 721 C C . CYS A 1 96 ? -12.889 -1.402 0.733 1.00 91.00 96 CYS A C 1
ATOM 723 O O . CYS A 1 96 ? -12.631 -0.218 0.958 1.00 91.00 96 CYS A O 1
ATOM 725 N N . ALA A 1 97 ? -13.530 -2.183 1.596 1.00 92.69 97 ALA A N 1
ATOM 726 C CA . ALA A 1 97 ? -13.938 -1.760 2.927 1.00 92.69 97 ALA A CA 1
ATOM 727 C C . ALA A 1 97 ? -13.866 -2.934 3.900 1.00 92.69 97 ALA A C 1
ATOM 729 O O . ALA A 1 97 ? -14.114 -4.080 3.531 1.00 92.69 97 ALA A O 1
ATOM 730 N N . PHE A 1 98 ? -13.541 -2.650 5.157 1.00 93.12 98 PHE A N 1
ATOM 731 C CA . PHE A 1 98 ? -13.700 -3.639 6.213 1.00 93.12 98 PHE A CA 1
ATOM 732 C C . PHE A 1 98 ? -15.169 -3.735 6.629 1.00 93.12 98 PHE A C 1
ATOM 734 O O . PHE A 1 98 ? -15.869 -2.722 6.689 1.00 93.12 98 PHE A O 1
ATOM 741 N N . SER A 1 99 ? -15.620 -4.944 6.962 1.00 91.69 99 SER A N 1
ATOM 742 C CA . SER A 1 99 ? -16.881 -5.138 7.676 1.00 91.69 99 SER A CA 1
ATOM 743 C C . SER A 1 99 ? -16.856 -4.396 9.025 1.00 91.69 99 SER A C 1
ATOM 745 O O . SER A 1 99 ? -15.773 -4.137 9.558 1.00 91.69 99 SER A O 1
ATOM 747 N N . PRO A 1 100 ? -18.016 -4.074 9.631 1.00 88.94 100 PRO A N 1
ATOM 748 C CA . PRO A 1 100 ? -18.058 -3.327 10.894 1.00 88.94 100 PRO A CA 1
ATOM 749 C C . PRO A 1 100 ? -17.270 -3.979 12.042 1.00 88.94 100 PRO A C 1
ATOM 751 O O . PRO A 1 100 ? -16.697 -3.287 12.875 1.00 88.94 100 PRO A O 1
ATOM 754 N N . ASP A 1 101 ? -17.201 -5.312 12.062 1.00 90.81 101 ASP A N 1
ATOM 755 C CA . ASP A 1 101 ? -16.423 -6.104 13.026 1.00 90.81 101 ASP A CA 1
ATOM 756 C C . ASP A 1 101 ? -14.938 -6.272 12.645 1.00 90.81 101 ASP A C 1
ATOM 758 O O . ASP A 1 101 ? -14.166 -6.903 13.370 1.00 90.81 101 ASP A O 1
ATOM 762 N N . SER A 1 102 ? -14.524 -5.720 11.501 1.00 87.00 102 SER A N 1
ATOM 763 C CA . SER A 1 102 ? -13.177 -5.821 10.939 1.00 87.00 102 SER A CA 1
ATOM 764 C C . SER A 1 102 ? -12.669 -7.258 10.736 1.00 87.00 102 SER A C 1
ATOM 766 O O . SER A 1 102 ? -11.457 -7.490 10.769 1.00 87.00 102 SER A O 1
ATOM 768 N N . GLN A 1 103 ? -13.577 -8.223 10.541 1.00 87.06 103 GLN A N 1
ATOM 769 C CA . GLN A 1 103 ? -13.246 -9.630 10.272 1.00 87.06 103 GLN A CA 1
ATOM 770 C C . GLN A 1 103 ? -13.224 -9.971 8.779 1.00 87.06 103 GLN A C 1
ATOM 772 O O . GLN A 1 103 ? -12.630 -10.972 8.379 1.00 87.06 103 GLN A O 1
ATOM 777 N N . LYS A 1 104 ? -13.875 -9.160 7.940 1.00 88.00 104 LYS A N 1
ATOM 778 C CA . LYS A 1 104 ? -13.955 -9.364 6.492 1.00 88.00 104 LYS A CA 1
ATOM 779 C C . LYS A 1 104 ? -13.532 -8.107 5.754 1.00 88.00 104 LYS A C 1
ATOM 781 O O . LYS A 1 104 ? -13.696 -6.994 6.250 1.00 88.00 104 LYS A O 1
ATOM 786 N N . LEU A 1 105 ? -12.998 -8.316 4.558 1.00 84.88 105 LEU A N 1
ATOM 787 C CA . LEU A 1 105 ? -12.719 -7.260 3.601 1.00 84.88 105 LEU A CA 1
ATOM 788 C C . LEU A 1 105 ? -13.638 -7.453 2.394 1.00 84.88 105 LEU A C 1
ATOM 790 O O . LEU A 1 105 ? -13.496 -8.430 1.656 1.00 84.88 105 LEU A O 1
ATOM 794 N N . ASP A 1 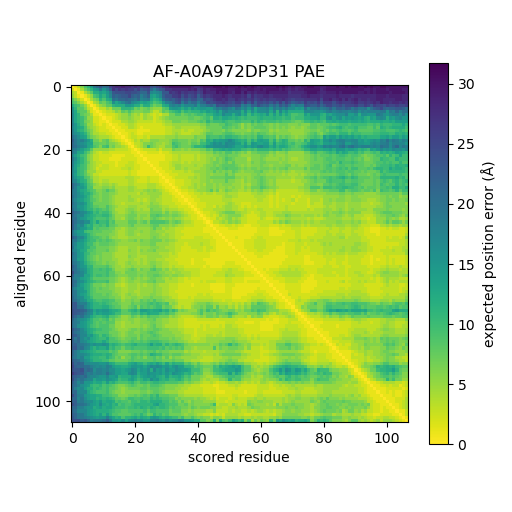106 ? -14.552 -6.511 2.209 1.00 81.44 106 ASP A N 1
ATOM 795 C CA . ASP A 1 106 ? -15.380 -6.402 1.017 1.00 81.44 106 ASP A CA 1
ATOM 796 C C . ASP A 1 106 ? -14.625 -5.608 -0.057 1.00 81.44 106 ASP A C 1
ATOM 798 O O . ASP A 1 106 ? -13.802 -4.737 0.242 1.00 81.44 106 ASP A O 1
ATOM 802 N N . ARG A 1 107 ? -14.857 -5.960 -1.320 1.00 72.94 107 ARG A N 1
ATOM 803 C CA . ARG A 1 107 ? -14.053 -5.587 -2.491 1.00 72.94 107 ARG A CA 1
ATOM 804 C C . ARG A 1 107 ? -14.950 -5.302 -3.687 1.00 72.94 107 ARG A C 1
ATOM 806 O O . ARG A 1 107 ? -15.930 -6.062 -3.851 1.00 72.94 107 ARG A O 1
#